Protein AF-X1NRB0-F1 (afdb_monomer)

Structure (mmCIF, N/CA/C/O backbone):
data_AF-X1NRB0-F1
#
_entry.id   AF-X1NRB0-F1
#
loop_
_atom_site.group_PDB
_atom_site.id
_atom_site.type_symbol
_atom_site.label_atom_id
_atom_site.label_alt_id
_atom_site.label_comp_id
_atom_site.label_asym_id
_atom_site.label_entity_id
_atom_site.label_seq_i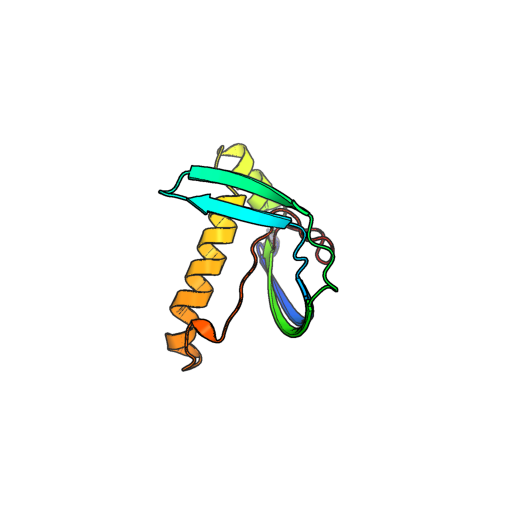d
_atom_site.pdbx_PDB_ins_code
_atom_site.Cartn_x
_atom_site.Cartn_y
_atom_site.Cartn_z
_atom_site.occupancy
_atom_site.B_iso_or_equiv
_atom_site.auth_seq_id
_atom_site.auth_comp_id
_atom_site.auth_asym_id
_atom_site.auth_atom_id
_atom_site.pdbx_PDB_model_num
ATOM 1 N N . MET A 1 1 ? -26.931 7.056 29.900 1.00 35.72 1 MET A N 1
ATOM 2 C CA . MET A 1 1 ? -26.281 7.749 28.769 1.00 35.72 1 MET A CA 1
ATOM 3 C C . MET A 1 1 ? -25.166 6.843 28.271 1.00 35.72 1 MET A C 1
ATOM 5 O O . MET A 1 1 ? -24.074 6.853 28.820 1.00 35.72 1 MET A O 1
ATOM 9 N N . THR A 1 2 ? -25.493 5.940 27.349 1.00 31.44 2 THR A N 1
ATOM 10 C CA . THR A 1 2 ? -24.567 4.912 26.859 1.00 31.44 2 THR A CA 1
ATOM 11 C C . THR A 1 2 ? -23.749 5.523 25.732 1.00 31.44 2 THR A C 1
ATOM 13 O O . THR A 1 2 ? -24.291 5.800 24.667 1.00 31.44 2 THR A O 1
ATOM 16 N N . ILE A 1 3 ? -22.464 5.784 25.973 1.00 41.44 3 ILE A N 1
ATOM 17 C CA . ILE A 1 3 ? -21.539 6.179 24.910 1.00 41.44 3 ILE A CA 1
ATOM 18 C C . ILE A 1 3 ? -21.339 4.935 24.043 1.00 41.44 3 ILE A C 1
ATOM 20 O O . ILE A 1 3 ? -20.660 3.991 24.448 1.00 41.44 3 ILE A O 1
ATOM 24 N N . ALA A 1 4 ? -21.978 4.899 22.875 1.00 42.62 4 ALA A N 1
ATOM 25 C CA . ALA A 1 4 ? -21.662 3.913 21.856 1.00 42.62 4 ALA A CA 1
ATOM 26 C C . ALA A 1 4 ? -20.204 4.146 21.439 1.00 42.62 4 ALA A C 1
ATOM 28 O O . ALA A 1 4 ? -19.883 5.164 20.829 1.00 42.62 4 ALA A O 1
ATOM 29 N N . ARG A 1 5 ? -19.294 3.240 21.812 1.00 49.16 5 ARG A N 1
ATOM 30 C CA . ARG A 1 5 ? -17.940 3.232 21.253 1.00 49.16 5 ARG A CA 1
ATOM 31 C C . ARG A 1 5 ? -18.072 2.891 19.770 1.00 49.16 5 ARG A C 1
ATOM 33 O O . ARG A 1 5 ? -18.266 1.726 19.433 1.00 49.16 5 ARG A O 1
ATOM 40 N N . ALA A 1 6 ? -18.005 3.896 18.899 1.00 58.28 6 ALA A N 1
ATOM 41 C CA . ALA A 1 6 ? -17.833 3.664 17.471 1.00 58.28 6 ALA A CA 1
ATOM 42 C C . ALA A 1 6 ? -16.556 2.832 17.267 1.00 58.28 6 ALA A C 1
ATOM 44 O O . ALA A 1 6 ? -15.531 3.076 17.913 1.00 58.28 6 ALA A O 1
ATOM 45 N N . GLN A 1 7 ? -16.630 1.798 16.429 1.00 70.56 7 GLN A N 1
ATOM 46 C CA . GLN A 1 7 ? -15.490 0.927 16.171 1.00 70.56 7 GLN A CA 1
ATOM 47 C C . GLN A 1 7 ? -14.432 1.730 15.402 1.00 70.56 7 GLN A C 1
ATOM 49 O O . GLN A 1 7 ? -14.634 2.087 14.244 1.00 70.56 7 GLN A O 1
ATOM 54 N N . LYS A 1 8 ? -13.327 2.057 16.077 1.00 83.06 8 LYS A N 1
ATOM 55 C CA . LYS A 1 8 ? -12.259 2.924 15.554 1.00 83.06 8 LYS A CA 1
ATOM 56 C C . LYS A 1 8 ? -11.532 2.340 14.329 1.00 83.06 8 LYS A C 1
ATOM 58 O O . LYS A 1 8 ? -11.025 3.085 13.499 1.00 83.06 8 LYS A O 1
ATOM 63 N N . PHE A 1 9 ? -11.536 1.015 14.201 1.00 91.25 9 PHE A N 1
ATOM 64 C CA . PHE A 1 9 ? -10.947 0.283 13.084 1.00 91.25 9 PHE A CA 1
ATOM 65 C C . PHE A 1 9 ? -11.936 -0.754 12.566 1.00 91.25 9 PHE A C 1
ATOM 67 O O . PHE A 1 9 ? -12.611 -1.412 13.361 1.00 91.25 9 PHE A O 1
ATOM 74 N N . LYS A 1 10 ? -11.991 -0.942 11.248 1.00 93.69 10 LYS A N 1
ATOM 75 C CA . LYS A 1 10 ? -12.746 -2.036 10.627 1.00 93.69 10 LYS A CA 1
ATOM 76 C C . LYS A 1 10 ? -11.815 -2.849 9.747 1.00 93.69 10 LYS A C 1
ATOM 78 O O . LYS A 1 10 ? -11.160 -2.286 8.878 1.00 93.69 10 LYS A O 1
ATOM 83 N N . THR A 1 11 ? -11.801 -4.158 9.946 1.00 95.56 11 THR A N 1
ATOM 84 C CA . THR A 1 11 ? -10.978 -5.085 9.171 1.00 95.56 11 THR A CA 1
ATOM 85 C C . THR A 1 11 ? -11.787 -5.779 8.076 1.00 95.56 11 THR A C 1
ATOM 87 O O . THR A 1 11 ? -13.020 -5.846 8.142 1.00 95.56 11 THR A O 1
ATOM 90 N N . GLY A 1 12 ? -11.097 -6.290 7.061 1.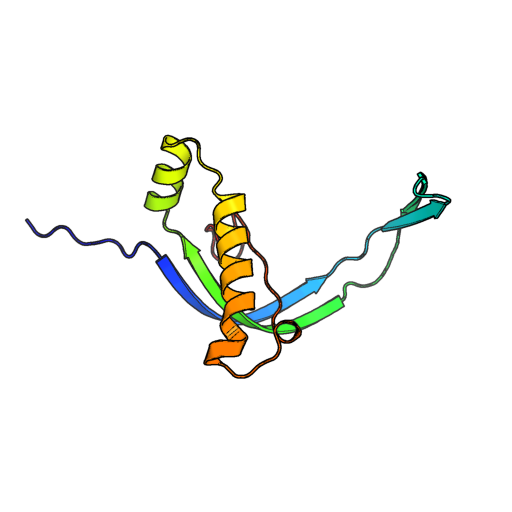00 95.69 12 GLY A N 1
ATOM 91 C CA . GLY A 1 12 ? -11.669 -7.122 6.008 1.00 95.69 12 GLY A CA 1
ATOM 92 C C . GLY A 1 12 ? -10.661 -8.145 5.496 1.00 95.69 12 GLY A C 1
ATOM 93 O O . GLY A 1 12 ? -9.458 -7.982 5.680 1.00 95.69 12 GLY A O 1
ATOM 94 N N . VAL A 1 13 ? -11.172 -9.216 4.891 1.00 96.88 13 VAL A N 1
ATOM 95 C CA . VAL A 1 13 ? -10.388 -10.240 4.195 1.00 96.88 13 VAL A CA 1
ATOM 96 C C . VAL A 1 13 ? -11.137 -10.645 2.932 1.00 96.88 13 VAL A C 1
ATOM 98 O O . VAL A 1 13 ? -12.370 -10.704 2.936 1.00 96.88 13 VAL A O 1
ATOM 101 N N . GLY A 1 14 ? -10.421 -10.911 1.848 1.00 96.88 14 GLY A N 1
ATOM 102 C CA . GLY A 1 14 ? -11.044 -11.300 0.590 1.00 96.88 14 GLY A CA 1
ATOM 103 C C . GLY A 1 14 ? -10.049 -11.453 -0.545 1.00 96.88 14 GLY A C 1
ATOM 104 O O . GLY A 1 14 ? -8.851 -11.254 -0.367 1.00 96.88 14 GLY A O 1
ATOM 105 N N . LYS A 1 15 ? -10.560 -11.809 -1.723 1.00 97.56 15 LYS A N 1
ATOM 106 C CA . LYS A 1 15 ? -9.751 -11.821 -2.942 1.00 97.56 15 LYS A CA 1
ATOM 107 C C . LYS A 1 15 ? -9.436 -10.396 -3.372 1.00 97.56 15 LYS A C 1
ATOM 109 O O . LYS A 1 15 ? -10.316 -9.538 -3.323 1.00 97.56 15 LYS A O 1
ATOM 114 N N . VAL A 1 16 ? -8.204 -10.183 -3.803 1.00 96.12 16 VAL A N 1
ATOM 115 C CA . VAL A 1 16 ? -7.710 -8.911 -4.324 1.00 96.12 16 VAL A CA 1
ATOM 116 C C . VAL A 1 16 ? -6.960 -9.166 -5.622 1.00 96.12 16 VAL A C 1
ATOM 118 O O . VAL A 1 16 ? -6.294 -10.193 -5.767 1.00 96.12 16 VAL A O 1
ATOM 121 N N . ASP A 1 17 ? -7.056 -8.220 -6.545 1.00 96.06 17 ASP A N 1
ATOM 122 C CA . ASP A 1 17 ? -6.261 -8.208 -7.764 1.00 96.06 17 ASP A CA 1
ATOM 123 C C . ASP A 1 17 ? -5.281 -7.036 -7.683 1.00 96.06 17 ASP A C 1
ATOM 125 O O . ASP A 1 17 ? -5.671 -5.889 -7.472 1.00 96.06 17 ASP A O 1
ATOM 129 N N . VAL A 1 18 ? -3.992 -7.340 -7.804 1.00 94.62 18 VAL A N 1
ATOM 130 C CA . VAL A 1 18 ? -2.903 -6.364 -7.789 1.00 94.62 18 VAL A CA 1
ATOM 131 C C . VAL A 1 18 ? -2.419 -6.177 -9.215 1.00 94.62 18 VAL A C 1
ATOM 133 O O . VAL A 1 18 ? -2.055 -7.149 -9.881 1.00 94.62 18 VAL A O 1
ATOM 136 N N . THR A 1 19 ? -2.384 -4.927 -9.668 1.00 95.38 19 THR A N 1
ATOM 137 C CA . THR A 1 19 ? -1.894 -4.562 -10.996 1.00 95.38 19 THR A CA 1
ATOM 138 C C . THR A 1 19 ? -0.693 -3.633 -10.871 1.00 95.38 19 THR A C 1
ATOM 140 O O . THR A 1 19 ? -0.809 -2.530 -10.339 1.00 95.38 19 THR A O 1
ATOM 143 N N . GLU A 1 20 ? 0.452 -4.050 -11.403 1.00 94.88 20 GLU A N 1
ATOM 144 C CA . GLU A 1 20 ? 1.672 -3.244 -11.455 1.00 94.88 20 GLU A CA 1
ATOM 145 C C . GLU A 1 20 ? 1.899 -2.682 -12.861 1.00 94.88 20 GLU A C 1
ATOM 147 O O . GLU A 1 20 ? 1.844 -3.407 -13.860 1.00 94.88 20 GLU A O 1
ATOM 152 N N . TYR A 1 21 ? 2.202 -1.384 -12.933 1.00 95.38 21 TYR A N 1
ATOM 153 C CA . TYR A 1 21 ? 2.490 -0.673 -14.176 1.00 95.38 21 TYR A CA 1
ATOM 154 C C . TYR A 1 21 ? 3.951 -0.224 -14.205 1.00 95.38 21 TYR A C 1
ATOM 156 O O . TYR A 1 21 ? 4.408 0.500 -13.320 1.00 95.38 21 TYR A O 1
ATOM 164 N N . TYR A 1 22 ? 4.668 -0.592 -15.266 1.00 96.12 22 TYR A N 1
ATOM 165 C CA . TYR A 1 22 ? 6.064 -0.218 -15.488 1.00 96.12 22 TYR A CA 1
ATOM 166 C C . TYR A 1 22 ? 6.141 0.775 -16.649 1.00 96.12 22 TYR A C 1
ATOM 168 O O . TYR A 1 22 ? 6.136 0.376 -17.808 1.00 96.12 22 TYR A O 1
ATOM 176 N N . THR A 1 23 ? 6.176 2.075 -16.344 1.00 96.44 23 THR A N 1
ATOM 177 C CA . THR A 1 23 ? 5.990 3.133 -17.359 1.00 96.44 23 THR A CA 1
ATOM 178 C C . THR A 1 23 ? 7.284 3.721 -17.910 1.00 96.44 23 THR A C 1
ATOM 180 O O . THR A 1 23 ? 7.280 4.286 -18.999 1.00 96.44 23 THR A O 1
ATOM 183 N N . HIS A 1 24 ? 8.390 3.638 -17.167 1.00 97.12 24 HIS A N 1
ATOM 184 C CA . HIS A 1 24 ? 9.675 4.231 -17.541 1.00 97.12 24 HIS A CA 1
ATOM 185 C C . HIS A 1 24 ? 10.837 3.429 -16.948 1.00 97.12 24 HIS A C 1
ATOM 187 O O . HIS A 1 24 ? 10.678 2.740 -15.940 1.00 97.12 24 HIS A O 1
ATOM 193 N N . TYR A 1 25 ? 12.030 3.592 -17.516 1.00 96.12 25 TYR A N 1
ATOM 194 C CA . TYR A 1 25 ? 13.281 3.162 -16.890 1.00 96.12 25 TYR A CA 1
ATOM 195 C C . TYR A 1 25 ? 14.330 4.277 -16.938 1.00 96.12 25 TYR A C 1
ATOM 197 O O . TYR A 1 25 ? 14.300 5.149 -17.809 1.00 96.12 25 TYR A O 1
ATOM 205 N N . ARG A 1 26 ? 15.264 4.256 -15.982 1.00 96.56 26 ARG A N 1
ATOM 206 C CA . ARG A 1 26 ? 16.363 5.228 -15.889 1.00 96.56 26 ARG A CA 1
ATOM 207 C C . ARG A 1 26 ? 17.663 4.620 -16.401 1.00 96.56 26 ARG A C 1
ATOM 209 O O . ARG A 1 26 ? 18.013 3.507 -16.012 1.00 96.56 26 ARG A O 1
ATOM 216 N N . LEU A 1 27 ? 18.394 5.365 -17.225 1.00 97.12 27 LEU A N 1
ATOM 217 C CA . LEU A 1 27 ? 19.793 5.083 -17.540 1.00 97.12 27 LEU A CA 1
ATOM 218 C C . LEU A 1 27 ? 20.661 5.746 -16.471 1.00 97.12 27 LEU A C 1
ATOM 220 O O . LEU A 1 27 ? 20.552 6.952 -16.261 1.00 97.12 27 LEU A O 1
ATOM 224 N N . MET A 1 28 ? 21.500 4.967 -15.788 1.00 97.25 28 MET A N 1
ATOM 225 C CA . MET A 1 28 ? 22.352 5.471 -14.707 1.00 97.25 28 MET A CA 1
ATOM 226 C C . MET A 1 28 ? 23.826 5.172 -14.974 1.00 97.25 28 MET A C 1
ATOM 228 O O . MET A 1 28 ? 24.160 4.099 -15.477 1.00 97.25 28 MET A O 1
ATOM 232 N N . SER A 1 29 ? 24.701 6.105 -14.601 1.00 96.75 29 SER A N 1
ATOM 233 C CA . SER A 1 29 ? 26.157 5.941 -14.610 1.00 96.75 29 SER A CA 1
ATOM 234 C C . SER A 1 29 ? 26.754 6.702 -13.434 1.00 96.75 29 SER A C 1
ATOM 236 O O . SER A 1 29 ? 26.430 7.865 -13.254 1.00 96.75 29 SER A O 1
ATOM 238 N N . TYR A 1 30 ? 27.622 6.062 -12.645 1.00 95.69 30 TYR A N 1
ATOM 239 C CA . TYR A 1 30 ? 28.237 6.669 -11.450 1.00 95.69 30 TYR A CA 1
ATOM 240 C C . TYR A 1 30 ? 27.228 7.387 -10.530 1.00 95.69 30 TYR A C 1
ATOM 242 O O . TYR A 1 30 ? 27.480 8.497 -10.086 1.00 95.69 30 TYR A O 1
ATOM 250 N N . GLU A 1 31 ? 26.076 6.752 -10.275 1.00 93.50 31 GLU A N 1
ATOM 251 C CA . GLU A 1 31 ? 24.957 7.295 -9.473 1.00 93.50 31 GLU A CA 1
ATOM 252 C C . GLU A 1 31 ? 24.242 8.520 -10.075 1.00 93.50 31 GLU A C 1
ATOM 254 O O . GLU A 1 31 ? 23.260 9.001 -9.512 1.00 93.50 31 GLU A O 1
ATOM 259 N N . GLU A 1 32 ? 24.645 8.970 -11.263 1.00 95.25 32 GLU A N 1
ATOM 260 C CA . GLU A 1 32 ? 23.970 10.032 -12.000 1.00 95.25 32 GLU A CA 1
ATOM 261 C C . GLU A 1 32 ? 22.942 9.460 -12.982 1.00 95.25 32 GLU A C 1
ATOM 263 O O . GLU A 1 32 ? 23.185 8.473 -13.686 1.00 95.25 32 GLU A O 1
ATOM 268 N N . VAL A 1 33 ? 21.769 10.099 -13.039 1.00 96.94 33 VAL A N 1
ATOM 269 C CA . VAL A 1 33 ? 20.725 9.783 -14.020 1.00 96.94 33 VAL A CA 1
ATOM 270 C C . VAL A 1 33 ? 21.092 10.450 -15.340 1.00 96.94 33 VAL A C 1
ATOM 272 O O . VAL A 1 33 ? 21.044 11.671 -15.457 1.00 96.94 33 VAL A O 1
ATOM 275 N N . LEU A 1 34 ? 21.439 9.640 -16.337 1.00 97.31 34 L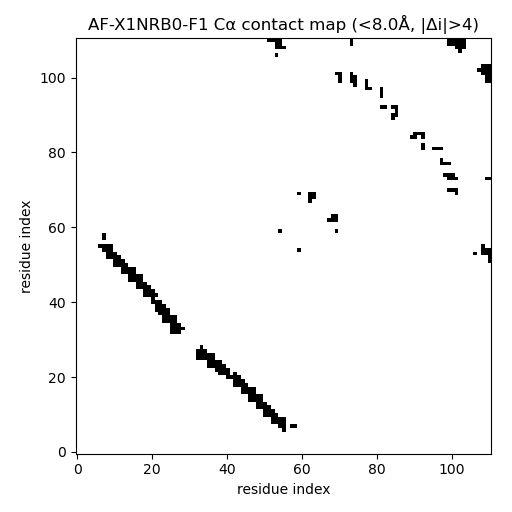EU A N 1
ATOM 276 C CA . LEU A 1 34 ? 21.786 10.112 -17.676 1.00 97.31 34 LEU A CA 1
ATOM 277 C C . LEU A 1 34 ? 20.546 10.422 -18.516 1.00 97.31 34 LEU A C 1
ATOM 279 O O . LEU A 1 34 ? 20.561 11.352 -19.316 1.00 97.31 34 LEU A O 1
ATOM 283 N N . ASP A 1 35 ? 19.498 9.608 -18.372 1.00 97.38 35 ASP A N 1
ATOM 284 C CA . ASP A 1 35 ? 18.271 9.720 -19.162 1.00 97.38 35 ASP A CA 1
ATOM 285 C C . ASP A 1 35 ? 17.115 8.942 -18.507 1.00 97.38 35 ASP A C 1
ATOM 287 O O . ASP A 1 35 ? 17.340 8.014 -17.717 1.00 97.38 35 ASP A O 1
ATOM 291 N N . ILE A 1 36 ? 15.877 9.278 -18.874 1.00 97.69 36 ILE A N 1
ATOM 292 C CA . ILE A 1 36 ? 14.658 8.552 -18.497 1.00 97.69 36 ILE A CA 1
ATOM 293 C C . ILE A 1 36 ? 13.883 8.238 -19.770 1.00 97.69 36 ILE A C 1
ATOM 295 O O . ILE A 1 36 ? 13.423 9.140 -20.465 1.00 97.69 36 ILE A O 1
ATOM 299 N N . LYS A 1 37 ? 13.706 6.950 -20.065 1.00 97.62 37 LYS A N 1
ATOM 300 C CA . LYS A 1 37 ? 13.041 6.505 -21.291 1.00 97.62 37 LYS A CA 1
ATOM 301 C C . LYS A 1 37 ? 11.673 5.902 -20.985 1.00 97.62 37 LYS A C 1
ATOM 303 O O . LYS A 1 37 ? 11.564 5.152 -20.009 1.00 97.62 37 LYS A O 1
ATOM 308 N N . PRO A 1 38 ? 10.641 6.218 -21.791 1.00 97.25 38 PRO A N 1
ATOM 309 C CA . PRO A 1 38 ? 9.332 5.603 -21.645 1.00 97.25 38 PRO A CA 1
ATOM 310 C C . PRO A 1 38 ? 9.416 4.111 -21.955 1.00 97.25 38 PRO A C 1
ATOM 312 O O . PRO A 1 38 ? 10.236 3.663 -22.761 1.00 97.25 38 PRO A O 1
ATOM 315 N N . LEU A 1 39 ? 8.556 3.352 -21.294 1.00 96.44 39 LEU A N 1
ATOM 316 C CA . LEU A 1 39 ? 8.458 1.912 -21.393 1.00 96.44 39 LEU A CA 1
ATOM 317 C C . LEU A 1 39 ? 6.993 1.548 -21.624 1.00 96.44 39 LEU A C 1
ATOM 319 O O . LEU A 1 39 ? 6.124 1.914 -20.837 1.00 96.44 39 LEU A O 1
ATOM 323 N N . ASP A 1 40 ? 6.740 0.845 -22.722 1.00 95.44 40 ASP A N 1
ATOM 324 C CA . ASP A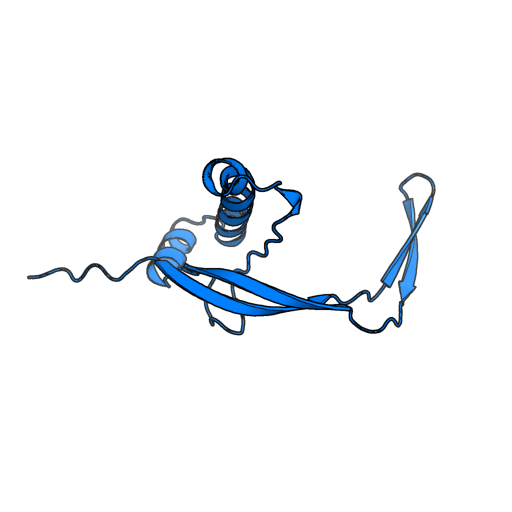 1 40 ? 5.413 0.359 -23.089 1.00 95.44 40 ASP A CA 1
ATOM 325 C C . ASP A 1 40 ? 5.373 -1.154 -22.870 1.00 95.44 40 ASP A C 1
ATOM 327 O O . ASP A 1 40 ? 5.691 -1.948 -23.757 1.00 95.44 40 ASP A O 1
ATOM 331 N N . LEU A 1 41 ? 5.101 -1.547 -21.626 1.00 96.38 41 LEU A N 1
ATOM 332 C CA . LEU A 1 41 ? 4.935 -2.941 -21.234 1.00 96.38 41 LEU A CA 1
ATOM 333 C C . LEU A 1 41 ? 3.494 -3.193 -20.788 1.00 96.38 41 LEU A C 1
ATOM 335 O O . LEU A 1 41 ? 2.885 -2.323 -20.158 1.00 96.38 41 LEU A O 1
ATOM 339 N N . PRO A 1 42 ? 2.954 -4.396 -21.054 1.00 96.31 42 PRO A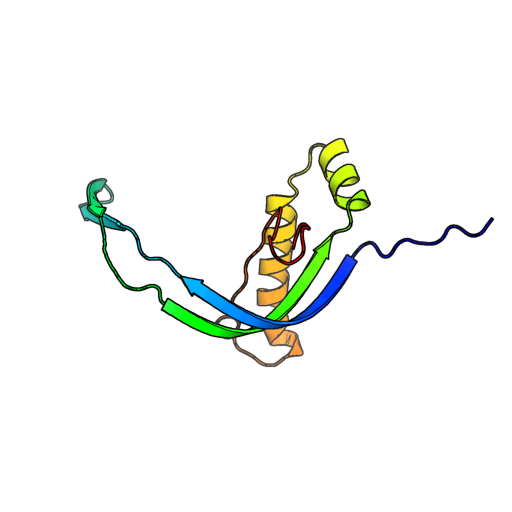 N 1
ATOM 340 C CA . PRO A 1 42 ? 1.668 -4.777 -20.497 1.00 96.31 42 PRO A CA 1
ATOM 341 C C . PRO A 1 42 ? 1.741 -4.789 -18.961 1.00 96.31 42 PRO A C 1
ATOM 343 O O . PRO A 1 42 ? 2.778 -5.161 -18.400 1.00 96.31 42 PRO A O 1
ATOM 346 N N . PRO A 1 43 ? 0.651 -4.416 -18.269 1.00 96.69 43 PRO A N 1
ATOM 347 C CA . PRO A 1 43 ? 0.612 -4.462 -16.818 1.00 96.69 43 PRO A CA 1
ATOM 348 C C . PRO A 1 43 ? 0.706 -5.900 -16.312 1.00 96.69 43 PRO A C 1
ATOM 350 O O . PRO A 1 43 ? 0.172 -6.835 -16.920 1.00 96.69 43 PRO A O 1
ATOM 353 N N . LEU A 1 44 ? 1.353 -6.063 -15.163 1.00 96.50 44 LEU A N 1
ATOM 354 C CA . LEU A 1 44 ? 1.462 -7.350 -14.496 1.00 96.50 44 LEU A CA 1
ATOM 355 C C . LEU A 1 44 ? 0.323 -7.487 -13.489 1.00 96.50 44 LEU A C 1
ATOM 357 O O . LEU A 1 44 ? 0.157 -6.631 -12.628 1.00 96.50 44 LEU A O 1
ATOM 361 N N . ASN A 1 45 ? -0.474 -8.545 -13.628 1.00 95.88 45 ASN A N 1
ATOM 362 C CA . ASN A 1 45 ? -1.650 -8.782 -12.798 1.00 95.88 45 ASN A CA 1
ATOM 363 C C . ASN A 1 45 ? -1.444 -10.013 -11.919 1.00 95.88 45 ASN A C 1
ATOM 365 O O . ASN A 1 45 ? -1.062 -11.075 -12.416 1.00 95.88 45 ASN A O 1
ATOM 369 N N . PHE A 1 46 ? -1.768 -9.882 -10.638 1.00 94.38 46 PHE A N 1
ATOM 370 C CA . PHE A 1 46 ? -1.684 -10.952 -9.656 1.00 94.38 46 PHE A CA 1
ATOM 371 C C . PHE A 1 46 ? -2.974 -11.021 -8.849 1.00 94.38 46 PHE A C 1
ATOM 373 O O . PHE A 1 46 ? -3.337 -10.061 -8.178 1.00 94.38 46 PHE A O 1
ATOM 380 N N . SER A 1 47 ? -3.639 -12.173 -8.879 1.00 96.38 47 SER A N 1
ATOM 381 C CA . SER A 1 47 ? -4.784 -12.430 -8.008 1.00 96.38 47 SER A CA 1
ATOM 382 C C . SER A 1 47 ? -4.301 -13.109 -6.731 1.00 96.38 47 SER A C 1
ATOM 384 O O . SER A 1 47 ? -3.535 -14.074 -6.795 1.00 96.38 47 SER A O 1
ATOM 386 N N . SER A 1 48 ? -4.725 -12.603 -5.577 1.00 95.56 48 SER A N 1
ATOM 387 C CA . SER A 1 48 ? -4.309 -13.091 -4.261 1.00 95.56 48 SER A CA 1
ATOM 388 C C . SER A 1 48 ? -5.449 -12.992 -3.245 1.00 95.56 48 SER A C 1
ATOM 390 O O . SER A 1 48 ? -6.550 -12.530 -3.547 1.00 95.56 48 SER A O 1
ATOM 392 N N . GLU A 1 49 ? -5.185 -13.427 -2.018 1.00 95.75 49 GLU A N 1
ATOM 393 C CA . GLU A 1 49 ? -5.992 -13.089 -0.850 1.00 95.75 49 GLU A CA 1
ATOM 394 C C . GLU A 1 49 ? -5.339 -11.923 -0.104 1.00 95.75 49 GLU A C 1
ATOM 396 O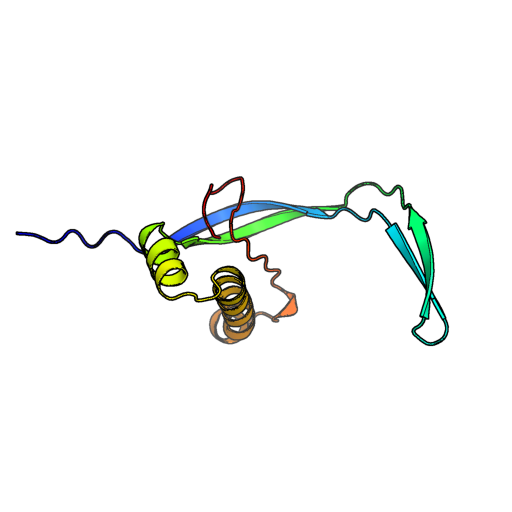 O . GLU A 1 49 ? -4.121 -11.885 0.079 1.00 95.75 49 GLU A O 1
ATOM 401 N N . GLY A 1 50 ? -6.155 -10.958 0.305 1.00 94.69 50 GLY A N 1
ATOM 402 C CA . GLY A 1 50 ? -5.738 -9.764 1.020 1.00 94.69 50 GLY A CA 1
ATOM 403 C C . GLY A 1 50 ? -6.484 -9.621 2.338 1.00 94.69 50 GLY A C 1
ATOM 404 O O . GLY A 1 50 ? -7.646 -10.009 2.461 1.00 94.69 50 GLY A O 1
ATOM 405 N N . PHE A 1 51 ? -5.806 -9.026 3.313 1.00 94.75 51 PHE A N 1
ATOM 406 C CA . PHE A 1 51 ? -6.375 -8.537 4.563 1.00 94.75 51 PHE A CA 1
ATOM 407 C C . PHE A 1 51 ? -6.111 -7.036 4.647 1.00 94.75 51 PHE A C 1
ATOM 409 O O . PHE A 1 51 ? -5.019 -6.588 4.306 1.00 94.75 51 PHE A O 1
ATOM 416 N N . TRP A 1 52 ? -7.089 -6.264 5.109 1.00 96.00 52 TRP A N 1
ATOM 417 C CA . TRP A 1 52 ? -6.963 -4.812 5.201 1.00 96.00 52 TRP A CA 1
ATOM 418 C C . TRP A 1 52 ? -7.613 -4.260 6.466 1.00 96.00 52 TRP A C 1
ATOM 420 O O . TRP A 1 52 ? -8.531 -4.862 7.035 1.00 96.00 52 TRP A O 1
ATOM 430 N N . ILE A 1 53 ? -7.148 -3.086 6.895 1.00 95.88 53 ILE A N 1
ATOM 431 C CA . ILE A 1 53 ? -7.647 -2.371 8.069 1.00 95.88 53 ILE A CA 1
ATOM 432 C C . ILE A 1 53 ? -8.023 -0.963 7.637 1.00 95.88 53 ILE A C 1
ATOM 434 O O . ILE A 1 53 ? -7.171 -0.179 7.270 1.00 95.88 53 ILE A O 1
ATOM 438 N N . THR A 1 54 ? -9.296 -0.609 7.740 1.00 96.19 54 THR A N 1
ATOM 439 C CA . THR A 1 54 ? -9.752 0.764 7.502 1.00 96.19 54 THR A CA 1
ATOM 440 C C . THR A 1 54 ? -9.795 1.561 8.798 1.00 96.19 54 THR A C 1
ATOM 442 O O . THR A 1 54 ? -10.261 1.062 9.832 1.00 96.19 54 THR A O 1
ATOM 445 N N . ILE A 1 55 ? -9.359 2.815 8.727 1.00 94.94 55 ILE A N 1
ATOM 446 C CA . ILE A 1 55 ? -9.342 3.749 9.856 1.00 94.94 55 ILE A CA 1
ATOM 447 C C . ILE A 1 55 ? -10.613 4.610 9.838 1.00 94.94 55 ILE A C 1
ATOM 449 O O . ILE A 1 55 ? -11.086 5.033 8.780 1.00 94.94 55 ILE A O 1
ATOM 453 N N . SER A 1 56 ? -11.226 4.838 11.006 1.00 94.25 56 SER A N 1
ATOM 454 C CA . SER A 1 56 ? -12.392 5.722 11.108 1.00 94.25 56 SER A CA 1
ATOM 455 C C . SER A 1 56 ? -12.011 7.194 10.916 1.00 94.25 56 SER A C 1
ATOM 457 O O . SER A 1 56 ? -10.925 7.630 11.294 1.00 94.25 56 SER A O 1
ATOM 459 N N . SER A 1 57 ? -12.948 7.988 10.395 1.00 92.31 57 SER A N 1
ATOM 460 C CA . SER A 1 57 ? -12.786 9.440 10.236 1.00 92.31 57 SER A CA 1
ATOM 461 C C . SER A 1 57 ? -12.472 10.158 11.550 1.00 92.31 57 SER A C 1
ATOM 463 O O . SER A 1 57 ? -11.798 11.180 11.537 1.00 92.31 57 SER A O 1
ATOM 465 N N . ASP A 1 58 ? -12.934 9.619 12.681 1.00 93.19 58 ASP A N 1
ATOM 466 C CA . ASP A 1 58 ? -12.672 10.198 14.001 1.00 93.19 58 ASP A CA 1
ATOM 467 C C . ASP A 1 58 ? -11.178 10.154 14.349 1.00 93.19 58 ASP A C 1
ATOM 469 O O . ASP A 1 58 ? -10.653 11.128 14.877 1.00 93.19 58 ASP A O 1
ATOM 473 N N . ILE A 1 59 ? -10.486 9.049 14.026 1.00 93.69 59 ILE A N 1
ATOM 474 C CA . ILE A 1 59 ? -9.030 8.947 14.216 1.00 93.69 59 ILE A CA 1
ATOM 475 C C . ILE A 1 59 ? -8.308 9.880 1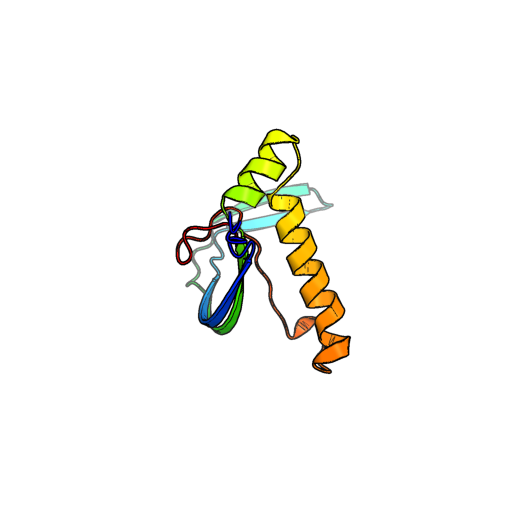3.252 1.00 93.69 59 ILE A C 1
ATOM 477 O O . ILE A 1 59 ? -7.383 10.568 13.665 1.00 93.69 59 ILE A O 1
ATOM 481 N N . VAL A 1 60 ? -8.716 9.895 11.980 1.00 94.50 60 VAL A N 1
ATOM 482 C CA . VAL A 1 60 ? -8.098 10.761 10.963 1.00 94.50 60 VAL A CA 1
ATOM 483 C C . VAL A 1 60 ? -8.123 12.210 11.430 1.00 94.50 60 VAL A C 1
ATOM 485 O O . VAL A 1 60 ? -7.083 12.852 11.504 1.00 94.50 60 VAL A O 1
ATOM 488 N N . LYS A 1 61 ? -9.295 12.676 11.866 1.00 94.81 61 LYS A N 1
ATOM 489 C CA . LYS A 1 61 ? -9.474 14.025 12.390 1.00 94.81 61 LYS A CA 1
ATOM 490 C C . LYS A 1 61 ? -8.621 14.287 13.636 1.00 94.81 61 LYS A C 1
ATOM 492 O O . LYS A 1 61 ? -8.017 15.344 13.740 1.00 94.81 61 LYS A O 1
ATOM 497 N N . GLU A 1 62 ? -8.546 13.334 14.565 1.00 95.31 62 GLU A N 1
ATOM 498 C CA . GLU A 1 62 ? -7.714 13.449 15.772 1.00 95.31 62 GLU A CA 1
ATOM 499 C C . GLU A 1 62 ? -6.213 13.577 15.436 1.00 95.31 62 GLU A C 1
ATOM 501 O O . GLU A 1 62 ? -5.505 14.350 16.082 1.00 95.31 62 GLU A O 1
ATOM 506 N N . ILE A 1 63 ? -5.735 12.851 14.420 1.00 94.94 63 ILE A N 1
ATOM 507 C CA . ILE A 1 63 ? -4.352 12.914 13.917 1.00 94.94 63 ILE A CA 1
ATOM 508 C C . ILE A 1 63 ? -4.090 14.267 13.241 1.00 94.94 63 ILE A C 1
ATOM 510 O O . ILE A 1 63 ? -3.092 14.920 13.550 1.00 94.94 63 ILE A O 1
ATOM 514 N N . GLU A 1 64 ? -5.001 14.714 12.374 1.00 94.19 64 GLU A N 1
ATOM 515 C CA . GLU A 1 64 ? -4.910 16.000 11.669 1.00 94.19 64 GLU A CA 1
ATOM 516 C C . GLU A 1 64 ? -4.924 17.193 12.635 1.00 94.19 64 GLU A C 1
ATOM 518 O O . GLU A 1 64 ? -4.098 18.097 12.518 1.00 94.19 64 GLU A O 1
ATOM 523 N N . GLU A 1 65 ? -5.818 17.190 13.630 1.00 97.44 65 GLU A N 1
ATOM 524 C CA . GLU A 1 65 ? -5.918 18.248 14.649 1.00 97.44 65 GLU A CA 1
ATOM 525 C C . GLU A 1 65 ? -4.649 18.359 15.507 1.00 97.44 65 GLU A C 1
ATOM 527 O O . GLU A 1 65 ? -4.318 19.444 15.988 1.00 97.44 65 GLU A O 1
ATOM 532 N N . GLN A 1 66 ? -3.921 17.254 15.681 1.00 97.06 66 GLN A N 1
ATOM 533 C CA . GLN A 1 66 ? -2.637 17.219 16.384 1.00 97.06 66 GLN A CA 1
ATOM 534 C C . GLN A 1 66 ? -1.438 17.526 15.472 1.00 97.06 66 GLN A C 1
ATOM 536 O O . GLN A 1 66 ? -0.310 17.591 15.961 1.00 97.06 66 GLN A O 1
ATOM 541 N N . GLY A 1 67 ? -1.657 17.726 14.167 1.00 96.44 67 GLY A N 1
ATOM 542 C CA . GLY A 1 67 ? -0.593 17.966 13.191 1.00 96.44 67 GLY A CA 1
ATOM 543 C C . GLY A 1 67 ? 0.336 16.764 12.995 1.00 96.44 67 GLY A C 1
ATOM 544 O O . GLY A 1 67 ? 1.523 16.947 12.728 1.00 96.44 67 GLY A O 1
ATOM 545 N N . LEU A 1 68 ? -0.179 15.546 13.184 1.00 96.88 68 LEU A N 1
ATOM 546 C CA . LEU A 1 68 ? 0.566 14.297 13.027 1.00 96.88 68 LEU A CA 1
ATOM 547 C C . LEU A 1 68 ? 0.444 13.744 11.596 1.00 96.88 68 LEU A C 1
ATOM 549 O O . LEU A 1 68 ? -0.471 14.088 10.853 1.00 96.88 68 LEU A O 1
ATOM 553 N N . ASP A 1 69 ? 1.371 12.861 11.221 1.00 96.06 69 ASP A N 1
ATOM 554 C CA . ASP A 1 69 ? 1.437 12.259 9.885 1.00 96.06 69 ASP A CA 1
ATOM 555 C C . ASP A 1 69 ? 0.606 10.966 9.801 1.00 96.06 69 ASP A C 1
ATOM 557 O O . ASP A 1 69 ? 1.015 9.907 10.292 1.00 96.06 69 ASP A O 1
ATOM 561 N N . LEU A 1 70 ? -0.572 11.056 9.173 1.00 95.06 70 LEU A N 1
ATOM 562 C CA . LEU A 1 70 ? -1.442 9.906 8.924 1.00 95.06 70 LEU A CA 1
ATOM 563 C C . LEU A 1 70 ? -0.776 8.893 7.984 1.00 95.06 70 LEU A C 1
ATOM 565 O O . LEU A 1 70 ? -0.767 7.702 8.297 1.00 95.06 70 LEU A O 1
ATOM 569 N N . ALA A 1 71 ? -0.212 9.356 6.863 1.00 95.75 71 ALA A N 1
ATOM 570 C CA . ALA A 1 71 ? 0.419 8.505 5.858 1.00 95.75 71 ALA A CA 1
ATOM 571 C C . ALA A 1 71 ? 1.553 7.683 6.474 1.00 95.75 71 ALA A C 1
ATOM 573 O O . ALA A 1 71 ? 1.569 6.453 6.375 1.00 95.75 71 ALA A O 1
ATOM 574 N N . GLY A 1 72 ? 2.459 8.360 7.185 1.00 96.56 72 GLY A N 1
ATOM 575 C CA . GLY A 1 72 ? 3.564 7.729 7.895 1.00 96.56 72 GLY A CA 1
ATOM 576 C C . GLY A 1 72 ? 3.088 6.749 8.968 1.00 96.56 72 GLY A C 1
ATOM 577 O O . GLY A 1 72 ? 3.667 5.673 9.117 1.00 96.56 72 GLY A O 1
ATOM 578 N N . GLY A 1 73 ? 2.003 7.070 9.680 1.00 95.44 73 GLY A N 1
ATOM 579 C CA . GLY A 1 73 ? 1.403 6.187 10.681 1.00 95.44 73 GLY A CA 1
ATOM 580 C C . GLY A 1 73 ? 0.845 4.887 10.095 1.00 95.44 73 GLY A C 1
ATOM 581 O O . GLY A 1 73 ? 1.135 3.807 10.613 1.00 95.44 73 GLY A O 1
ATOM 582 N N . ILE A 1 74 ? 0.081 4.968 9.002 1.00 96.06 74 ILE A N 1
ATOM 583 C CA . ILE A 1 74 ? -0.481 3.784 8.326 1.00 96.06 74 ILE A CA 1
ATOM 584 C C . ILE A 1 74 ? 0.644 2.932 7.731 1.00 96.06 74 ILE A C 1
ATOM 586 O O . ILE A 1 74 ? 0.666 1.717 7.924 1.00 96.06 74 ILE A O 1
ATOM 590 N N . HIS A 1 75 ? 1.626 3.568 7.095 1.00 97.56 75 HIS A N 1
ATOM 591 C CA . HIS A 1 75 ? 2.795 2.889 6.544 1.00 97.56 75 HIS A CA 1
ATOM 592 C C . HIS A 1 75 ? 3.629 2.178 7.625 1.00 97.56 75 HIS A C 1
ATOM 594 O O . HIS A 1 75 ? 4.079 1.044 7.452 1.00 97.56 75 HIS A O 1
ATOM 600 N N . ALA A 1 76 ? 3.791 2.797 8.798 1.00 97.06 76 ALA A N 1
ATOM 601 C CA . ALA A 1 76 ? 4.459 2.161 9.930 1.00 97.06 76 ALA A CA 1
ATOM 602 C C . ALA A 1 76 ? 3.697 0.921 10.432 1.00 97.06 76 ALA A C 1
ATOM 604 O O . ALA A 1 76 ? 4.324 -0.087 10.767 1.00 97.06 76 ALA A O 1
ATOM 605 N N . ILE A 1 77 ? 2.360 0.970 10.466 1.00 95.12 77 ILE A N 1
ATOM 606 C CA . ILE A 1 77 ? 1.516 -0.179 10.833 1.00 95.12 77 ILE A CA 1
ATOM 607 C C . ILE A 1 77 ? 1.688 -1.317 9.821 1.00 95.12 77 ILE A C 1
ATOM 609 O O . ILE A 1 77 ? 1.881 -2.460 10.232 1.00 95.12 77 ILE A O 1
ATOM 613 N N . GLU A 1 78 ? 1.673 -1.018 8.522 1.00 96.12 78 GLU A N 1
ATOM 614 C CA . GLU A 1 78 ? 1.907 -1.989 7.446 1.00 96.12 78 GLU A CA 1
ATOM 615 C C . GLU A 1 78 ? 3.238 -2.736 7.647 1.00 96.12 78 GLU A C 1
ATOM 617 O O . GLU A 1 78 ? 3.270 -3.968 7.744 1.00 96.12 78 GLU A O 1
ATOM 622 N N . HIS A 1 79 ? 4.332 -1.988 7.815 1.00 96.31 79 HIS A N 1
ATOM 623 C CA . HIS A 1 79 ? 5.651 -2.560 8.067 1.00 96.31 79 HIS A CA 1
ATOM 624 C C . HIS A 1 79 ? 5.705 -3.382 9.355 1.00 96.31 79 HIS A C 1
ATOM 626 O O . HIS A 1 79 ? 6.302 -4.463 9.366 1.00 96.31 79 HIS A O 1
ATOM 632 N N . ALA A 1 80 ? 5.078 -2.899 10.430 1.00 95.25 80 ALA A N 1
ATOM 633 C CA . ALA A 1 80 ? 5.007 -3.632 11.685 1.00 95.25 80 ALA A CA 1
ATOM 634 C C . ALA A 1 80 ? 4.276 -4.970 11.503 1.00 95.25 80 ALA A C 1
ATOM 636 O O . ALA A 1 80 ? 4.786 -5.993 11.954 1.00 95.25 80 ALA A O 1
ATOM 637 N N . MET A 1 81 ? 3.141 -4.995 10.796 1.00 93.50 81 MET A N 1
ATOM 638 C CA . MET A 1 81 ? 2.379 -6.221 10.532 1.00 93.50 81 MET A CA 1
ATOM 639 C C . MET A 1 81 ? 3.187 -7.247 9.732 1.00 93.50 81 MET A C 1
ATOM 641 O O . MET A 1 81 ? 3.250 -8.410 10.131 1.00 93.50 81 MET A O 1
ATOM 645 N N . ILE A 1 82 ? 3.855 -6.829 8.653 1.00 94.94 82 ILE A N 1
ATOM 646 C CA . ILE A 1 82 ? 4.708 -7.723 7.850 1.00 94.94 82 ILE A CA 1
ATOM 647 C C . ILE A 1 82 ? 5.872 -8.261 8.690 1.00 94.94 82 ILE A C 1
ATOM 649 O O . ILE A 1 82 ? 6.217 -9.440 8.598 1.00 94.94 82 ILE A O 1
ATOM 653 N N . ALA A 1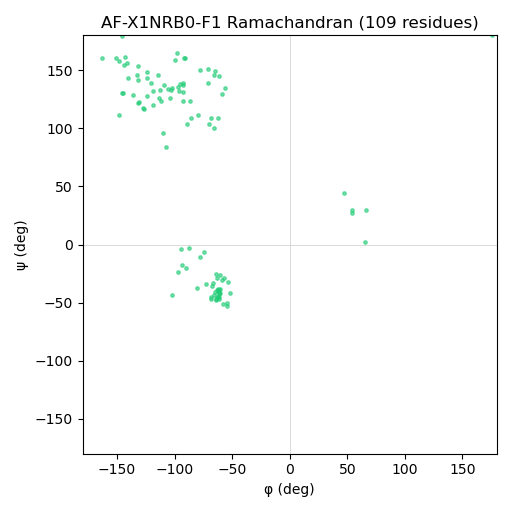 83 ? 6.474 -7.418 9.532 1.00 94.56 83 ALA A N 1
ATOM 654 C CA . ALA A 1 83 ? 7.595 -7.812 10.377 1.00 94.56 83 ALA A CA 1
ATOM 655 C C . ALA A 1 83 ? 7.199 -8.826 11.463 1.00 94.56 83 ALA A C 1
ATOM 657 O O . ALA A 1 83 ? 7.992 -9.715 11.774 1.00 94.56 83 ALA A O 1
ATOM 658 N N . VAL A 1 84 ? 5.993 -8.712 12.034 1.00 94.25 84 VAL A N 1
ATOM 659 C CA . VAL A 1 84 ? 5.524 -9.612 13.104 1.00 94.25 84 VAL A CA 1
ATOM 660 C C . VAL A 1 84 ? 4.796 -10.851 12.589 1.00 94.25 84 VAL A C 1
ATOM 662 O O . VAL A 1 84 ? 4.733 -11.843 13.313 1.00 94.25 84 VAL A O 1
ATOM 665 N N . ALA A 1 85 ? 4.277 -10.849 11.357 1.00 91.94 85 ALA A N 1
ATOM 666 C CA . ALA A 1 85 ? 3.551 -11.989 10.793 1.00 91.94 85 ALA A CA 1
ATOM 667 C C . ALA A 1 85 ? 4.308 -13.335 10.884 1.00 91.94 85 ALA A C 1
ATOM 669 O O . ALA A 1 85 ? 3.680 -14.316 11.295 1.00 91.94 85 ALA A O 1
ATOM 670 N N . PRO A 1 86 ? 5.635 -13.414 10.630 1.00 93.38 86 PRO A N 1
ATOM 671 C CA . PRO A 1 86 ? 6.413 -14.642 10.814 1.00 93.38 86 PRO A CA 1
ATOM 672 C C . PRO A 1 86 ? 6.298 -15.275 12.205 1.00 93.38 86 PRO A C 1
ATOM 674 O O . PRO A 1 86 ? 6.338 -16.497 12.329 1.00 93.38 86 PRO A O 1
ATOM 677 N N . ILE A 1 87 ? 6.123 -14.459 13.251 1.00 93.06 87 ILE A N 1
ATOM 678 C CA . ILE A 1 87 ? 6.019 -14.926 14.642 1.00 93.06 87 ILE A CA 1
ATOM 679 C C . ILE A 1 87 ? 4.739 -15.745 14.847 1.00 93.06 87 ILE A C 1
ATOM 681 O O . ILE A 1 87 ? 4.727 -16.677 15.647 1.00 93.06 87 ILE A O 1
ATOM 685 N N . HIS A 1 88 ? 3.664 -15.408 14.131 1.00 90.44 88 HIS A N 1
ATOM 686 C CA . HIS A 1 88 ? 2.362 -16.048 14.303 1.00 90.44 88 HIS A CA 1
ATOM 687 C C . HIS A 1 88 ? 2.051 -17.080 13.215 1.00 90.44 88 HIS A C 1
ATOM 689 O O . HIS A 1 88 ? 1.568 -18.166 13.516 1.00 90.44 88 HIS A O 1
ATOM 695 N N . ALA A 1 89 ? 2.340 -16.752 11.956 1.00 89.25 89 ALA A N 1
ATOM 696 C CA . ALA A 1 89 ? 1.969 -17.562 10.799 1.00 89.25 89 ALA A CA 1
ATOM 697 C C . ALA A 1 89 ? 3.076 -18.526 10.336 1.00 89.25 89 ALA A C 1
ATOM 699 O O . ALA A 1 89 ? 2.855 -19.290 9.400 1.00 89.25 89 ALA A O 1
ATOM 700 N N . MET A 1 90 ? 4.264 -18.488 10.959 1.00 91.69 90 MET A N 1
ATOM 701 C CA . MET A 1 90 ? 5.435 -19.290 10.569 1.00 91.69 90 MET A CA 1
ATOM 702 C C . MET A 1 90 ? 5.828 -19.126 9.086 1.00 91.69 90 MET A C 1
ATOM 704 O O . MET A 1 90 ? 6.359 -20.047 8.466 1.00 91.69 90 MET A O 1
ATOM 708 N N . CYS A 1 91 ? 5.563 -17.953 8.509 1.00 90.81 91 CYS A N 1
ATOM 709 C CA . CYS A 1 91 ? 5.929 -17.603 7.140 1.00 90.81 91 CYS A CA 1
ATOM 710 C C . CYS A 1 91 ? 7.230 -16.788 7.094 1.00 90.81 91 CYS A C 1
ATOM 712 O O . CYS A 1 91 ? 7.664 -16.226 8.099 1.00 90.81 91 CYS A O 1
ATOM 714 N N . ASP A 1 92 ? 7.844 -16.675 5.915 1.00 92.00 92 ASP A N 1
ATOM 715 C CA . ASP A 1 92 ? 8.890 -15.673 5.686 1.00 92.00 92 ASP A CA 1
ATOM 716 C C . ASP A 1 92 ? 8.254 -14.290 5.464 1.00 92.00 92 ASP A C 1
ATOM 718 O O . ASP A 1 92 ? 7.156 -14.188 4.917 1.00 92.00 92 ASP A O 1
ATOM 722 N N . LYS A 1 93 ? 8.944 -13.205 5.835 1.00 85.44 93 LYS A N 1
ATOM 723 C CA . LYS A 1 93 ? 8.449 -11.835 5.602 1.00 85.44 93 LYS A CA 1
ATOM 724 C C . LYS A 1 93 ? 8.207 -11.529 4.120 1.00 85.44 93 LYS A C 1
ATOM 726 O O . LYS A 1 93 ? 7.330 -10.746 3.790 1.00 85.44 93 LYS A O 1
ATOM 731 N N . ARG A 1 94 ? 8.978 -12.152 3.222 1.00 89.19 94 ARG A N 1
ATOM 732 C CA . ARG A 1 94 ? 8.870 -11.994 1.764 1.00 89.19 94 ARG A CA 1
ATOM 733 C C . ARG A 1 94 ? 7.658 -12.726 1.187 1.00 89.19 94 ARG A C 1
ATOM 735 O O . ARG A 1 94 ? 7.404 -12.597 -0.004 1.00 89.19 94 ARG A O 1
ATOM 742 N N . ALA A 1 95 ? 6.941 -13.502 2.002 1.00 90.12 95 ALA A N 1
ATOM 743 C CA . ALA A 1 95 ? 5.688 -14.134 1.606 1.00 90.12 95 ALA A CA 1
ATOM 744 C C . ALA A 1 95 ? 4.501 -13.155 1.615 1.00 90.12 95 ALA A C 1
ATOM 746 O O . ALA A 1 95 ? 3.431 -13.509 1.130 1.00 90.12 95 ALA A O 1
ATOM 747 N N . LEU A 1 96 ? 4.675 -11.947 2.164 1.00 91.94 96 LEU A N 1
ATOM 748 C CA . LEU A 1 96 ? 3.636 -10.928 2.255 1.00 91.94 96 LEU A CA 1
ATOM 749 C C . LEU A 1 96 ? 4.056 -9.677 1.484 1.00 91.94 96 LEU A C 1
ATOM 751 O O . LEU A 1 96 ? 5.167 -9.175 1.650 1.00 91.94 96 LEU A O 1
ATOM 755 N N . GLY A 1 97 ? 3.142 -9.173 0.660 1.00 91.75 97 GLY A N 1
ATOM 756 C CA . GLY A 1 97 ? 3.174 -7.796 0.179 1.00 91.75 97 GLY A CA 1
ATOM 757 C C . GLY A 1 97 ? 2.358 -6.899 1.108 1.00 91.75 97 GLY A C 1
ATOM 758 O O . GLY A 1 97 ? 1.500 -7.383 1.849 1.00 91.75 97 GLY A O 1
ATOM 759 N N . GLY A 1 98 ? 2.612 -5.598 1.052 1.00 93.31 98 GLY A N 1
ATOM 760 C CA . GLY A 1 98 ? 1.810 -4.596 1.740 1.00 93.31 98 GLY A CA 1
ATOM 761 C C . GLY A 1 98 ? 1.702 -3.327 0.908 1.00 93.31 98 GLY A C 1
ATOM 762 O O . GLY A 1 98 ? 2.536 -3.066 0.037 1.00 93.31 98 GLY A O 1
ATOM 763 N N . VAL A 1 99 ? 0.619 -2.596 1.155 1.00 94.69 99 VAL A N 1
ATOM 764 C CA . VAL A 1 99 ? 0.363 -1.261 0.623 1.00 94.69 99 VAL A CA 1
ATOM 765 C C . VAL A 1 99 ? -0.389 -0.487 1.700 1.00 94.69 99 VAL A C 1
ATOM 767 O O . VAL A 1 99 ? -1.400 -0.971 2.204 1.00 94.69 99 VAL A O 1
ATOM 770 N N . SER A 1 100 ? 0.078 0.715 2.009 1.00 96.25 100 SER A N 1
ATOM 771 C CA . SER A 1 100 ? -0.629 1.707 2.818 1.00 96.25 100 SER A CA 1
ATOM 772 C C . SER A 1 100 ? -1.161 2.831 1.935 1.00 96.25 100 SER A C 1
ATOM 774 O O . SER A 1 100 ? -0.409 3.377 1.122 1.00 96.25 100 SER A O 1
ATOM 776 N N . ALA A 1 101 ? -2.417 3.233 2.122 1.00 95.69 101 ALA A N 1
ATOM 777 C CA . ALA A 1 101 ? -3.012 4.349 1.396 1.00 95.69 101 ALA A CA 1
ATOM 778 C C . ALA A 1 101 ? -3.816 5.261 2.329 1.00 95.69 101 ALA A C 1
ATOM 780 O O . ALA A 1 101 ? -4.735 4.817 3.012 1.00 95.69 101 ALA A O 1
ATOM 781 N N . GLU A 1 102 ? -3.552 6.571 2.287 1.00 94.56 102 GLU A N 1
ATOM 782 C CA . GLU A 1 102 ? -4.384 7.574 2.978 1.00 94.56 102 GLU A CA 1
ATOM 783 C C . GLU A 1 102 ? -5.831 7.574 2.468 1.00 94.56 102 GLU A C 1
ATOM 785 O O . GLU A 1 102 ? -6.766 7.903 3.196 1.00 94.56 102 GLU A O 1
ATOM 790 N N . TYR A 1 103 ? -6.027 7.155 1.218 1.00 95.12 103 TYR A N 1
ATOM 791 C CA . TYR A 1 103 ? -7.336 6.939 0.631 1.00 95.12 103 TYR A CA 1
ATOM 792 C C . TYR A 1 103 ? -7.282 5.800 -0.386 1.00 95.12 103 TYR A C 1
ATOM 794 O O . TYR A 1 103 ? -6.690 5.937 -1.458 1.00 95.12 103 TYR A O 1
ATOM 802 N N . HIS A 1 104 ? -7.929 4.681 -0.068 1.00 95.06 104 HIS A N 1
ATOM 803 C CA . HIS A 1 104 ? -8.079 3.566 -0.998 1.00 95.06 104 HIS A CA 1
ATOM 804 C C . HIS A 1 104 ? -9.433 3.645 -1.713 1.00 95.06 104 HIS A C 1
ATOM 806 O O . HIS A 1 104 ? -10.469 3.812 -1.070 1.00 95.06 104 HIS A O 1
ATOM 812 N N . GLN A 1 105 ? -9.451 3.497 -3.041 1.00 94.88 105 GLN A N 1
ATOM 813 C CA . GLN A 1 105 ? -10.664 3.693 -3.851 1.00 94.88 105 GLN A CA 1
ATOM 814 C C . GLN A 1 105 ? -11.791 2.716 -3.478 1.00 94.88 105 GLN A C 1
ATOM 816 O O . GLN A 1 105 ? -12.940 3.133 -3.335 1.00 94.88 105 GLN A O 1
ATOM 821 N N . ASP A 1 106 ? -11.457 1.445 -3.238 1.00 94.25 106 ASP A N 1
ATOM 822 C CA . ASP A 1 106 ? -12.457 0.412 -2.930 1.00 94.25 106 ASP A CA 1
ATOM 823 C C . ASP A 1 106 ? -13.064 0.543 -1.529 1.00 94.25 106 ASP A C 1
ATOM 825 O O . ASP A 1 106 ? -14.237 0.235 -1.315 1.00 94.25 106 ASP A O 1
ATOM 829 N N . THR A 1 107 ? -12.277 0.995 -0.548 1.00 94.19 107 THR A N 1
ATOM 830 C CA . THR A 1 107 ? -12.741 1.133 0.841 1.00 94.19 107 THR A CA 1
ATOM 831 C C . THR A 1 107 ? -13.265 2.538 1.136 1.00 94.19 107 THR A C 1
ATOM 833 O O . THR A 1 107 ? -13.975 2.726 2.127 1.00 94.19 107 THR A O 1
ATOM 836 N N . GLN A 1 108 ? -12.911 3.510 0.285 1.00 94.94 108 GLN A N 1
ATOM 837 C CA . GLN A 1 108 ? -13.144 4.949 0.430 1.00 94.94 108 GLN A CA 1
ATOM 838 C C . GLN A 1 108 ? -12.624 5.521 1.754 1.00 94.94 108 GLN A C 1
ATOM 840 O O . GLN A 1 108 ? -13.172 6.488 2.289 1.00 94.94 108 GLN A O 1
ATOM 845 N N . LYS A 1 109 ? -11.594 4.886 2.319 1.00 95.12 109 LYS A N 1
ATOM 846 C CA . LYS A 1 109 ? -11.027 5.200 3.632 1.00 95.12 109 LYS A CA 1
ATOM 847 C C . LYS A 1 109 ? -9.508 5.023 3.622 1.00 95.12 109 LYS A C 1
ATOM 849 O O . LYS A 1 109 ? -8.998 4.285 2.773 1.00 95.12 109 LYS A O 1
ATOM 854 N N . PRO A 1 110 ? -8.796 5.620 4.592 1.00 96.38 110 PRO A N 1
ATOM 855 C CA . PRO A 1 110 ? -7.417 5.243 4.849 1.00 96.38 110 PRO A CA 1
ATOM 856 C C . PRO A 1 110 ? -7.347 3.757 5.198 1.00 96.38 110 PRO A C 1
ATOM 858 O O . PRO A 1 110 ? -8.152 3.285 6.016 1.00 96.38 110 PRO A O 1
ATOM 861 N N . THR A 1 111 ? -6.456 3.038 4.517 1.00 95.75 111 THR A N 1
ATOM 862 C CA . THR A 1 111 ? -6.359 1.572 4.520 1.00 95.75 111 THR A CA 1
ATOM 863 C C . THR A 1 111 ? -4.911 1.115 4.579 1.00 95.75 111 THR A C 1
ATOM 865 O O . THR A 1 111 ? -4.082 1.737 3.877 1.00 95.75 111 THR A O 1
#

pLDDT: mean 91.88, std 12.27, range [31.44, 97.69]

Foldseek 3Di:
DDDPPDDQKDKDKDKDKDKADDFWDFDDDPNDTPDIGTDDDDIDIDIDMDMDMFGDPVVVVVCVVVVHDPQVVQVVVQVVCLVCVCVPVVDHSVVDDDDWDCADPVVRGGD

Mean predicted aligned error: 5.79 Å

Nearest PDB structu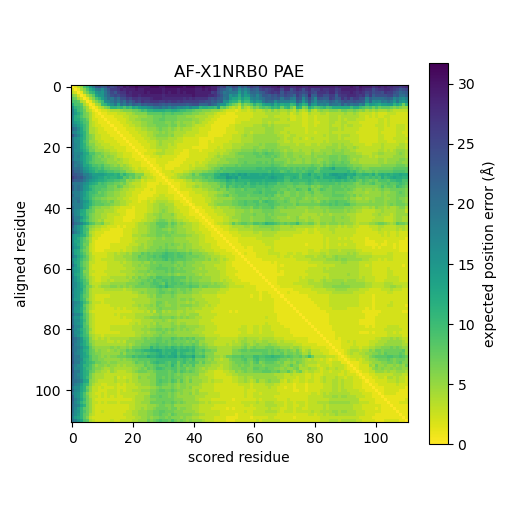res (foldseek):
  6yfn-assembly1_AA  TM=1.827E-01  e=7.958E-01  Leviviridae sp.
  6yfk-assembly1_AA  TM=2.637E-01  e=2.857E+00  Leviviridae sp.
  7e3n-assembly1_A-2  TM=2.251E-01  e=3.046E+00  Trypanosoma brucei brucei TREU927

Organism: NCBI:txid412755

Radius of gyration: 18.73 Å; Cα contacts (8 Å, |Δi|>4): 143; chains: 1; bounding box: 54×38×52 Å

Secondary structure (DSSP, 8-state):
-------SEEEEEEEEEEEE---EEEEEETTEEEEEEE---PPEEEEEEEEEEEEPHHHHHHHHHTT--HHHHHHHHHHHHHHHHHHHH---GGG------SSBTTTTB--

Sequence (111 aa):
MTIARAQKFKTGVGKVDVTEYYTHYRLMSYEEVLDIKPLDLPPLNFSSEGFWITISSDIVKEIEEQGLDLAGGIHAIEHAMIAVAPIHAMCDKRALGGVSAEYHQDTQKPT

Solvent-accessible surface area (backbone atoms only — not comparable to full-atom values): 6888 Å² total; per-residue (Å²): 136,82,80,77,78,70,74,61,62,50,75,52,73,46,79,41,75,47,74,48,78,59,57,60,50,72,43,71,56,97,92,39,78,76,47,75,46,82,40,95,58,83,66,49,76,46,80,47,80,45,74,51,52,34,52,32,70,70,57,52,50,56,36,56,77,69,72,50,63,61,59,61,50,46,40,49,50,50,54,49,50,46,68,49,41,33,82,76,72,76,46,61,56,86,79,55,87,84,80,59,35,72,66,32,85,91,75,72,27,30,55